Protein AF-A0A9W6GM44-F1 (afdb_monomer_lite)

Organism: NCBI:txid1123000

Sequence (69 aa):
MKIQLSRITGILSSQDYLTYERLLDEMLHEVKKGNVVVIEGSSMILSTTKEVDDFNRKMVQVHGIYGLI

Structure (mmCIF, N/CA/C/O backbone):
data_AF-A0A9W6GM44-F1
#
_entry.id   AF-A0A9W6GM44-F1
#
loop_
_atom_site.group_PDB
_atom_site.id
_atom_site.type_symbol
_atom_site.label_atom_id
_atom_site.label_alt_id
_atom_site.label_comp_id
_atom_site.label_asym_id
_atom_site.label_entity_id
_atom_site.label_seq_id
_atom_site.pdbx_PDB_ins_code
_atom_site.Cartn_x
_atom_site.Cartn_y
_atom_site.Cartn_z
_atom_site.occupancy
_atom_site.B_iso_or_equiv
_atom_site.auth_seq_id
_atom_site.auth_comp_id
_atom_site.auth_asym_id
_atom_site.auth_atom_id
_atom_site.pdbx_PDB_model_num
ATOM 1 N N . MET A 1 1 ? -10.446 1.258 0.140 1.00 90.62 1 MET A N 1
ATOM 2 C CA . MET A 1 1 ? -9.831 1.503 -1.190 1.00 90.62 1 MET A CA 1
ATOM 3 C C . MET A 1 1 ? -9.561 0.182 -1.906 1.00 90.62 1 MET A C 1
ATOM 5 O O . MET A 1 1 ? -9.316 -0.810 -1.231 1.00 90.62 1 MET A O 1
ATOM 9 N N . LYS A 1 2 ? -9.602 0.147 -3.244 1.00 92.81 2 LYS A N 1
ATOM 10 C CA . LYS A 1 2 ? -9.207 -1.024 -4.048 1.00 92.81 2 LYS A CA 1
ATOM 11 C C . LYS A 1 2 ? -8.114 -0.626 -5.035 1.00 92.81 2 LYS A C 1
ATOM 13 O O . LYS A 1 2 ? -8.255 0.399 -5.698 1.00 92.81 2 LYS A O 1
ATOM 18 N N . ILE A 1 3 ? -7.038 -1.404 -5.109 1.00 92.94 3 ILE A N 1
ATOM 19 C CA . ILE A 1 3 ? -5.881 -1.130 -5.968 1.00 92.94 3 ILE A CA 1
ATOM 20 C C . ILE A 1 3 ? -5.501 -2.410 -6.702 1.00 92.94 3 ILE A C 1
ATOM 22 O O . ILE A 1 3 ? -5.333 -3.453 -6.085 1.00 92.94 3 ILE A O 1
ATOM 26 N N . GLN A 1 4 ? -5.323 -2.329 -8.015 1.00 93.75 4 GLN A N 1
ATOM 27 C CA . GLN A 1 4 ? -4.832 -3.444 -8.822 1.00 93.75 4 GLN A CA 1
ATOM 28 C C . GLN A 1 4 ? -3.324 -3.629 -8.618 1.00 93.75 4 GLN A C 1
ATOM 30 O O . GLN A 1 4 ? -2.565 -2.673 -8.785 1.00 93.75 4 GLN A O 1
ATOM 35 N N . LEU A 1 5 ? -2.872 -4.851 -8.320 1.00 90.25 5 LEU A N 1
ATOM 36 C CA . LEU A 1 5 ? -1.447 -5.166 -8.157 1.00 90.25 5 LEU A CA 1
ATOM 37 C C . LEU A 1 5 ? -0.638 -4.777 -9.401 1.00 90.25 5 LEU A C 1
ATOM 39 O O . LEU A 1 5 ? 0.437 -4.201 -9.273 1.00 90.25 5 LEU A O 1
ATOM 43 N N . SER A 1 6 ? -1.191 -5.016 -10.595 1.00 90.38 6 SER A N 1
ATOM 44 C CA . SER A 1 6 ? -0.561 -4.676 -11.877 1.00 90.38 6 SER A CA 1
ATOM 45 C C . SER A 1 6 ? -0.239 -3.185 -12.015 1.00 90.38 6 SER A C 1
ATOM 47 O O . SER A 1 6 ? 0.767 -2.823 -12.625 1.00 90.38 6 SER A O 1
ATOM 49 N N . ARG A 1 7 ? -1.055 -2.309 -11.412 1.00 91.44 7 ARG A N 1
ATOM 50 C CA . ARG A 1 7 ? -0.791 -0.866 -11.355 1.00 91.44 7 ARG A CA 1
ATOM 51 C C . ARG A 1 7 ? 0.429 -0.578 -10.484 1.00 91.44 7 ARG A C 1
ATOM 53 O O . ARG A 1 7 ? 1.289 0.188 -10.897 1.00 91.44 7 ARG A O 1
ATOM 60 N N . ILE A 1 8 ? 0.514 -1.208 -9.314 1.00 90.00 8 ILE A N 1
ATOM 61 C CA . ILE A 1 8 ? 1.623 -1.031 -8.365 1.00 90.00 8 ILE A CA 1
ATOM 62 C C . ILE A 1 8 ? 2.933 -1.513 -8.991 1.00 90.00 8 ILE A C 1
ATOM 64 O O . ILE A 1 8 ? 3.913 -0.774 -9.031 1.00 90.00 8 ILE A O 1
ATOM 68 N N . THR A 1 9 ? 2.930 -2.721 -9.557 1.00 88.31 9 THR A N 1
ATOM 69 C CA . THR A 1 9 ? 4.105 -3.282 -10.234 1.00 88.31 9 THR A CA 1
ATOM 70 C C . THR A 1 9 ? 4.485 -2.480 -11.473 1.00 88.31 9 THR A C 1
ATOM 72 O O . THR A 1 9 ? 5.668 -2.358 -11.767 1.00 88.31 9 THR A O 1
ATOM 75 N N . GLY A 1 10 ? 3.507 -1.912 -12.188 1.00 90.12 10 GLY A N 1
ATOM 76 C CA . GLY A 1 10 ? 3.743 -1.030 -13.330 1.00 90.12 10 GLY A CA 1
ATOM 77 C C . GLY A 1 10 ? 4.486 0.247 -12.938 1.00 90.12 10 GLY A C 1
ATOM 78 O O . GLY A 1 10 ? 5.500 0.555 -13.555 1.00 90.12 10 GLY A O 1
ATOM 79 N N . ILE A 1 11 ? 4.037 0.926 -11.874 1.00 91.12 11 ILE A N 1
ATOM 80 C CA . ILE A 1 11 ? 4.684 2.135 -11.331 1.00 91.12 11 ILE A CA 1
ATOM 81 C C . ILE A 1 11 ? 6.127 1.836 -10.891 1.00 91.12 11 ILE A C 1
ATOM 83 O O . ILE A 1 11 ? 7.052 2.582 -11.214 1.00 91.12 11 ILE A O 1
ATOM 87 N N . LEU A 1 12 ? 6.333 0.724 -10.175 1.00 88.00 12 LEU A N 1
ATOM 88 C CA . LEU A 1 12 ? 7.662 0.318 -9.705 1.00 88.00 12 LEU A CA 1
ATOM 89 C C . LEU A 1 12 ? 8.588 -0.067 -10.867 1.00 88.00 12 LEU A C 1
ATOM 91 O O . LEU A 1 12 ? 9.741 0.354 -10.899 1.00 88.00 12 LEU A O 1
ATOM 95 N N . SER A 1 13 ? 8.072 -0.788 -11.867 1.00 87.38 13 SER A N 1
ATOM 96 C CA . SER A 1 13 ? 8.841 -1.170 -13.062 1.00 87.38 13 SER A CA 1
ATOM 97 C C . SER A 1 13 ? 9.214 0.037 -13.925 1.00 87.38 13 SER A C 1
ATOM 99 O O . SER A 1 13 ? 10.275 0.041 -14.546 1.00 87.38 13 SER A O 1
ATOM 101 N N . SER A 1 14 ? 8.370 1.075 -13.955 1.00 88.88 14 SER A N 1
ATOM 102 C CA . SER A 1 14 ? 8.676 2.346 -14.620 1.00 88.88 14 SER A CA 1
ATOM 103 C C . SER A 1 14 ? 9.559 3.275 -13.784 1.00 88.88 14 SER A C 1
ATOM 105 O O . SER A 1 14 ? 9.847 4.379 -14.238 1.00 88.88 14 SER A O 1
ATOM 107 N N . GLN A 1 15 ? 9.976 2.854 -12.582 1.00 86.56 15 GLN A N 1
ATOM 108 C CA . GLN A 1 15 ? 10.763 3.654 -11.635 1.00 86.56 15 GLN A CA 1
ATOM 109 C C . GLN A 1 15 ? 10.100 4.995 -11.275 1.00 86.56 15 GLN A C 1
ATOM 111 O O . GLN A 1 15 ? 10.775 5.961 -10.920 1.00 86.56 15 GLN A O 1
ATOM 116 N N . ASP A 1 16 ? 8.768 5.069 -11.352 1.00 90.19 16 ASP A N 1
AT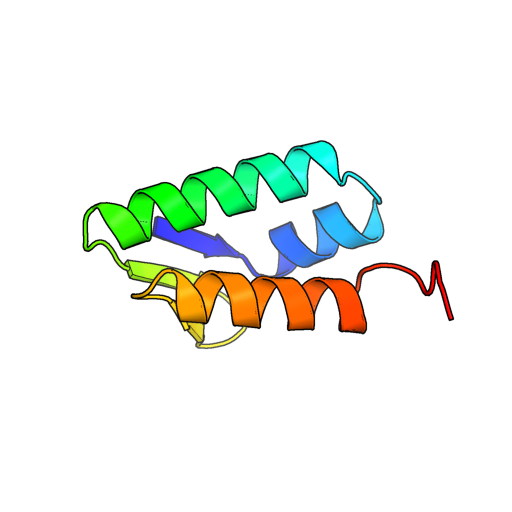OM 117 C CA . ASP A 1 16 ? 8.015 6.269 -10.981 1.00 90.19 16 ASP A CA 1
ATOM 118 C C . ASP A 1 16 ? 7.755 6.271 -9.468 1.00 90.19 16 ASP A C 1
ATOM 120 O O . ASP A 1 16 ? 6.642 6.059 -8.976 1.00 90.19 16 ASP A O 1
ATOM 124 N N . TYR A 1 17 ? 8.833 6.475 -8.709 1.00 87.69 17 TYR A N 1
ATOM 125 C CA . TYR A 1 17 ? 8.800 6.432 -7.248 1.00 87.69 17 TYR A CA 1
ATOM 126 C C . TYR A 1 17 ? 7.919 7.531 -6.646 1.00 87.69 17 TYR A C 1
ATOM 128 O O . TYR A 1 17 ? 7.309 7.305 -5.608 1.00 87.69 17 TYR A O 1
ATOM 136 N N . LEU A 1 18 ? 7.768 8.677 -7.318 1.00 92.06 18 LEU A N 1
ATOM 137 C CA . LEU A 1 18 ? 6.899 9.755 -6.844 1.00 92.06 18 LEU A CA 1
ATOM 138 C C . LEU A 1 18 ? 5.423 9.338 -6.874 1.00 92.06 18 LEU A C 1
ATOM 140 O O . LEU A 1 18 ? 4.680 9.592 -5.924 1.00 92.06 18 LEU A O 1
ATOM 144 N N . THR A 1 19 ? 4.982 8.691 -7.955 1.00 92.81 19 THR A N 1
ATOM 145 C CA . THR A 1 19 ? 3.615 8.158 -8.034 1.00 92.81 19 THR A CA 1
ATOM 146 C C . THR A 1 19 ? 3.406 7.018 -7.037 1.00 92.81 19 THR A C 1
ATOM 148 O O . THR A 1 19 ? 2.323 6.901 -6.461 1.00 92.81 19 THR A O 1
ATOM 151 N N . TYR A 1 20 ? 4.433 6.201 -6.790 1.00 93.19 20 TYR A N 1
ATOM 152 C CA . TYR A 1 20 ? 4.372 5.139 -5.788 1.00 93.19 20 TYR A CA 1
ATOM 153 C C . TYR A 1 20 ? 4.262 5.682 -4.354 1.00 93.19 20 TYR A C 1
ATOM 155 O O . TYR A 1 20 ? 3.407 5.221 -3.602 1.00 93.19 20 TYR A O 1
ATOM 163 N N . GLU A 1 21 ? 5.052 6.694 -3.988 1.00 92.44 21 GLU A N 1
ATOM 164 C CA . GLU A 1 21 ? 4.971 7.350 -2.676 1.00 92.44 21 GLU A CA 1
ATOM 165 C C . GLU A 1 21 ? 3.595 7.975 -2.438 1.00 92.44 21 GLU A C 1
ATOM 167 O O . GLU A 1 21 ? 2.989 7.754 -1.393 1.00 92.44 21 GLU A O 1
ATOM 172 N N . ARG A 1 22 ? 3.035 8.665 -3.441 1.00 95.81 22 ARG A N 1
ATOM 173 C CA . ARG A 1 22 ? 1.668 9.206 -3.352 1.00 95.81 22 ARG A CA 1
ATOM 174 C C . ARG A 1 22 ? 0.631 8.112 -3.120 1.00 95.81 22 ARG A C 1
ATOM 176 O O . ARG A 1 22 ? -0.281 8.290 -2.318 1.00 95.81 22 ARG A O 1
ATOM 183 N N . LEU A 1 23 ? 0.774 6.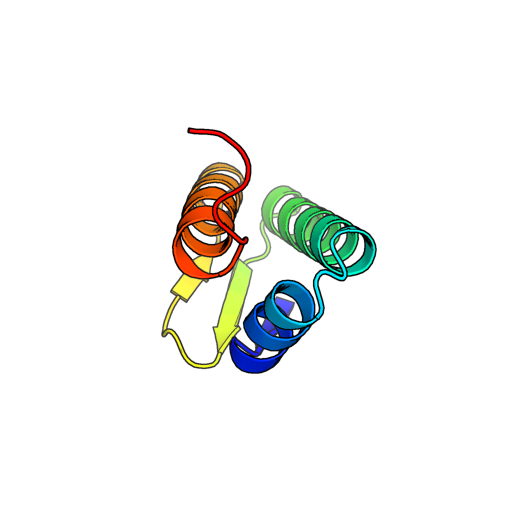977 -3.806 1.00 94.75 23 LEU A N 1
ATOM 184 C CA . LEU A 1 23 ? -0.112 5.834 -3.611 1.00 94.75 23 LEU A CA 1
ATOM 185 C C . LEU A 1 23 ? 0.008 5.277 -2.186 1.00 94.75 23 LEU A C 1
ATOM 187 O O . LEU A 1 23 ? -1.009 4.974 -1.571 1.00 94.75 23 LEU A O 1
ATOM 191 N N . LEU A 1 24 ? 1.224 5.169 -1.645 1.00 94.44 24 LEU A N 1
ATOM 192 C CA . LEU A 1 24 ? 1.444 4.743 -0.261 1.00 94.44 24 LEU A CA 1
ATOM 193 C C . LEU A 1 24 ? 0.819 5.706 0.749 1.00 94.44 24 LEU A C 1
ATOM 195 O O . LEU A 1 24 ? 0.182 5.249 1.698 1.00 94.44 24 LEU A O 1
ATOM 199 N N . ASP A 1 25 ? 0.942 7.014 0.536 1.00 96.06 25 ASP A N 1
ATOM 200 C CA . ASP A 1 25 ? 0.321 8.022 1.397 1.00 96.06 25 ASP A CA 1
ATOM 201 C C . ASP A 1 25 ? -1.208 7.911 1.389 1.00 96.06 25 ASP A C 1
ATOM 203 O O . ASP A 1 25 ? -1.842 7.956 2.447 1.00 96.06 25 ASP A O 1
ATOM 207 N N . GLU A 1 26 ? -1.813 7.694 0.217 1.00 96.06 26 GLU A N 1
ATOM 208 C CA . GLU A 1 26 ? -3.249 7.418 0.095 1.00 96.06 26 GLU A CA 1
ATOM 209 C C . GLU A 1 26 ? -3.642 6.150 0.864 1.00 96.06 2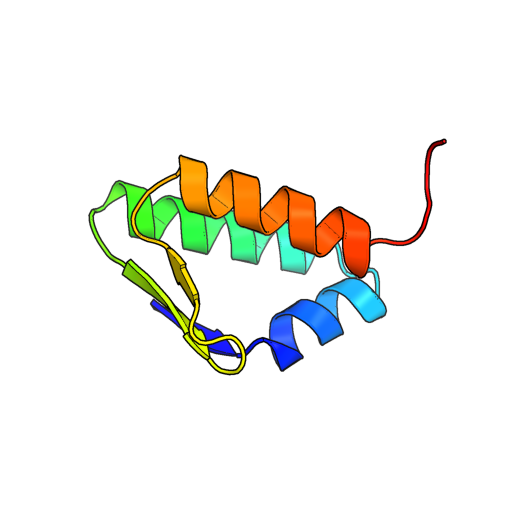6 GLU A C 1
ATOM 211 O O . GLU A 1 26 ? -4.619 6.155 1.617 1.00 96.06 26 GLU A O 1
ATOM 216 N N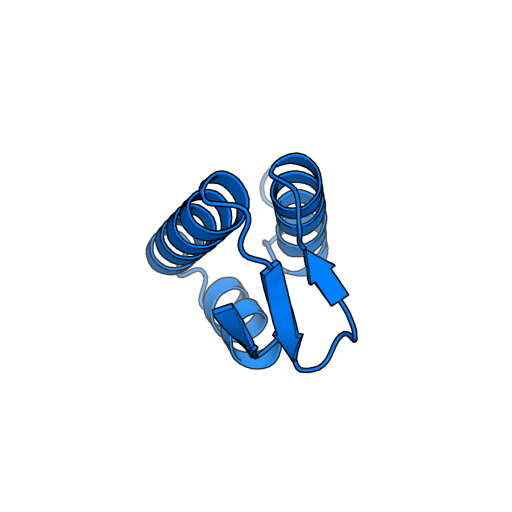 . MET A 1 27 ? -2.857 5.075 0.734 1.00 94.88 27 MET A N 1
ATOM 217 C CA . MET A 1 27 ? -3.094 3.824 1.456 1.00 94.88 27 MET A CA 1
ATOM 218 C C . MET A 1 27 ? -3.030 4.038 2.968 1.00 94.88 27 MET A C 1
ATOM 220 O O . MET A 1 27 ? -3.952 3.631 3.674 1.00 94.88 27 MET A O 1
ATOM 224 N N . LEU A 1 28 ? -1.983 4.713 3.457 1.00 96.06 28 LEU A N 1
ATOM 225 C CA . LEU A 1 28 ? -1.788 5.047 4.869 1.00 96.06 28 LEU A CA 1
ATOM 226 C C . LEU A 1 28 ? -2.917 5.920 5.413 1.00 96.06 28 LEU A C 1
ATOM 228 O O . LEU A 1 28 ? -3.361 5.718 6.545 1.00 96.06 28 LEU A O 1
ATOM 232 N N . HIS A 1 29 ? -3.387 6.888 4.630 1.00 96.38 29 HIS A N 1
ATOM 233 C CA . HIS A 1 29 ? -4.504 7.749 5.008 1.00 96.38 29 HIS A CA 1
ATOM 234 C C . HIS A 1 29 ? -5.799 6.958 5.186 1.00 96.38 29 HIS A C 1
ATOM 236 O O . HIS A 1 29 ? -6.529 7.172 6.153 1.00 96.38 29 HIS A O 1
ATOM 242 N N . GLU A 1 30 ? -6.061 6.005 4.293 1.00 95.44 30 GLU A N 1
ATOM 243 C CA . GLU A 1 30 ? -7.241 5.148 4.371 1.00 95.44 30 GLU A CA 1
ATOM 244 C C . GLU A 1 30 ? -7.205 4.237 5.604 1.00 95.44 30 GLU A C 1
ATOM 246 O O . GLU A 1 30 ? -8.166 4.235 6.377 1.00 95.44 30 GLU A O 1
ATOM 251 N N . VAL A 1 31 ? -6.091 3.543 5.871 1.00 95.44 31 VAL A N 1
ATOM 252 C CA . VAL A 1 31 ? -5.995 2.704 7.084 1.00 95.44 31 VAL A CA 1
ATOM 253 C C . VAL A 1 31 ? -6.020 3.520 8.376 1.00 95.44 31 VAL A C 1
ATOM 255 O O . VAL A 1 31 ? -6.618 3.083 9.356 1.00 95.44 31 VAL A O 1
ATOM 258 N N . LYS A 1 32 ? -5.470 4.743 8.395 1.00 94.69 32 LYS A N 1
ATOM 259 C CA . LYS A 1 32 ? -5.572 5.643 9.563 1.00 94.69 32 LYS A CA 1
ATOM 260 C C . LYS A 1 32 ? -7.008 6.069 9.868 1.00 94.69 32 LYS A C 1
ATOM 262 O O . LYS A 1 32 ? -7.330 6.317 11.026 1.00 94.69 32 LYS A O 1
ATOM 267 N N . LYS A 1 33 ? -7.874 6.135 8.855 1.00 95.25 33 LYS A N 1
ATOM 268 C CA . LY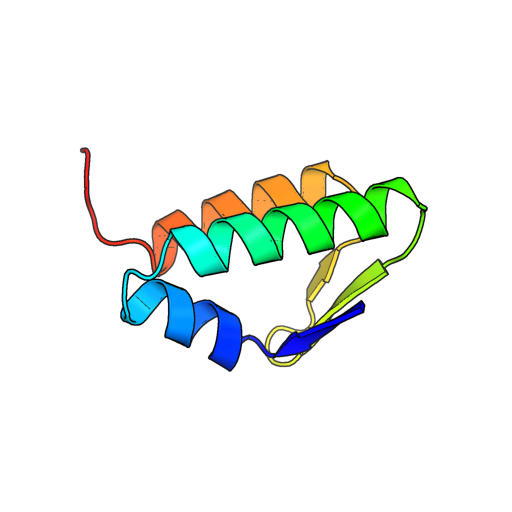S A 1 33 ? -9.314 6.379 9.028 1.00 95.25 33 LYS A CA 1
ATOM 269 C C . LYS A 1 33 ? -10.096 5.136 9.465 1.00 95.25 33 LYS A C 1
ATOM 271 O O . LYS A 1 33 ? -11.297 5.239 9.690 1.00 95.25 33 LYS A O 1
ATOM 276 N N . GLY A 1 34 ? -9.440 3.980 9.576 1.00 92.31 34 GLY A N 1
ATOM 277 C CA . GLY A 1 34 ? -10.081 2.695 9.854 1.00 92.31 34 GLY A CA 1
ATOM 278 C C . GLY A 1 34 ? -10.657 2.008 8.613 1.00 92.31 34 GLY A C 1
ATOM 279 O O . GLY A 1 34 ? -11.392 1.032 8.752 1.00 92.31 34 GLY A O 1
ATOM 280 N N . ASN A 1 35 ? -10.341 2.488 7.404 1.00 95.12 35 ASN A N 1
ATOM 281 C CA . ASN A 1 35 ? -10.731 1.819 6.165 1.00 95.12 35 ASN A CA 1
ATOM 282 C C . ASN A 1 35 ? -9.732 0.714 5.807 1.00 95.12 35 ASN A C 1
ATOM 284 O O . ASN A 1 35 ? -8.561 0.764 6.166 1.00 95.12 35 ASN A O 1
ATOM 288 N N . VAL A 1 36 ? -10.181 -0.258 5.015 1.00 93.69 36 VAL A N 1
ATOM 289 C CA . VAL A 1 36 ? -9.303 -1.294 4.459 1.00 93.69 36 VAL A CA 1
ATOM 290 C C . VAL A 1 36 ? -8.866 -0.951 3.038 1.00 93.69 36 VAL A C 1
ATOM 292 O O . VAL A 1 36 ? -9.638 -0.415 2.229 1.00 93.69 36 VAL A O 1
ATOM 295 N N . VAL A 1 37 ? -7.628 -1.302 2.710 1.00 94.50 37 VAL A N 1
ATOM 296 C CA . VAL A 1 37 ? -7.088 -1.274 1.354 1.00 94.50 37 VAL A CA 1
ATOM 297 C C . VAL A 1 37 ? -7.011 -2.702 0.830 1.00 94.50 37 VAL A C 1
ATOM 299 O O . VAL A 1 37 ? -6.349 -3.553 1.413 1.00 94.50 37 VAL A O 1
ATOM 302 N N . VAL A 1 38 ? -7.690 -2.969 -0.279 1.00 94.56 38 VAL A N 1
ATOM 303 C CA . VAL A 1 38 ? -7.694 -4.279 -0.935 1.00 94.56 38 VAL A CA 1
ATOM 304 C C . VAL A 1 38 ? -6.782 -4.223 -2.153 1.00 94.56 38 VAL A C 1
ATOM 306 O O . VAL A 1 38 ? -6.997 -3.396 -3.042 1.00 94.56 38 VAL A O 1
ATOM 309 N N . ILE A 1 39 ? -5.790 -5.111 -2.201 1.00 93.44 39 ILE A N 1
ATOM 310 C CA . ILE A 1 39 ? -4.913 -5.290 -3.356 1.00 93.44 39 ILE A CA 1
ATOM 311 C C . ILE A 1 39 ? -5.478 -6.413 -4.228 1.00 93.44 39 ILE A C 1
ATOM 313 O O . ILE A 1 39 ? -5.387 -7.605 -3.922 1.00 93.44 39 ILE A O 1
ATOM 317 N N . GLU A 1 40 ? -6.102 -6.017 -5.327 1.00 91.56 40 GLU A N 1
ATOM 318 C CA . GLU A 1 40 ? -6.699 -6.919 -6.301 1.00 91.56 40 GLU A CA 1
ATOM 319 C C . GLU A 1 40 ? -5.587 -7.586 -7.124 1.00 91.56 40 GLU A C 1
ATOM 321 O O . GLU A 1 40 ? -4.694 -6.919 -7.645 1.00 91.56 40 GLU A O 1
ATOM 326 N N . GLY A 1 41 ? -5.613 -8.920 -7.206 1.00 84.88 41 GLY A N 1
ATOM 327 C CA . GLY A 1 41 ? -4.560 -9.722 -7.842 1.00 84.88 41 GLY A CA 1
ATOM 328 C C . GLY A 1 41 ? -3.551 -10.366 -6.880 1.00 84.88 41 GLY A C 1
ATOM 329 O O . GLY A 1 41 ? -2.755 -11.183 -7.330 1.00 84.88 41 GLY A O 1
ATOM 330 N N . SER A 1 42 ? -3.598 -10.070 -5.572 1.00 77.81 42 SER A N 1
ATOM 331 C CA . SER A 1 42 ? -2.760 -10.745 -4.556 1.00 77.81 42 SER A CA 1
ATOM 332 C C . SER A 1 42 ? -3.517 -11.265 -3.328 1.00 77.81 42 SER A C 1
ATOM 334 O O . SER A 1 42 ? -2.886 -11.717 -2.375 1.00 77.81 42 SER A O 1
ATOM 336 N N . SER A 1 43 ? -4.856 -11.210 -3.320 1.00 83.06 43 SER A N 1
ATOM 337 C CA . SER A 1 43 ? -5.704 -11.550 -2.158 1.00 83.06 43 SER A CA 1
ATOM 338 C C . SER A 1 43 ? -5.293 -10.840 -0.856 1.00 83.06 43 SER A C 1
ATOM 340 O O . SER A 1 43 ? -5.622 -11.299 0.236 1.00 83.06 43 SER A O 1
ATOM 342 N N . MET A 1 44 ? -4.566 -9.724 -0.956 1.00 88.44 44 MET A N 1
ATOM 343 C CA . MET A 1 44 ? -4.008 -9.017 0.189 1.00 88.44 44 MET A CA 1
ATOM 344 C C . MET A 1 44 ? -4.950 -7.894 0.616 1.00 88.44 44 MET A C 1
ATOM 346 O O . MET A 1 44 ? -5.403 -7.095 -0.204 1.00 88.44 44 MET A O 1
ATOM 350 N N . ILE A 1 45 ? -5.235 -7.835 1.913 1.00 93.75 45 ILE A N 1
ATOM 351 C CA . ILE A 1 45 ? -6.048 -6.792 2.533 1.00 93.75 45 ILE A CA 1
ATOM 352 C C . ILE A 1 45 ? -5.187 -6.146 3.611 1.00 93.75 45 ILE A C 1
ATOM 354 O O . ILE A 1 45 ? -4.644 -6.842 4.462 1.00 93.75 45 ILE A O 1
ATOM 358 N N . LEU A 1 46 ? -5.048 -4.827 3.546 1.00 94.12 46 LEU A N 1
ATOM 359 C CA . LEU A 1 46 ? -4.287 -4.020 4.488 1.00 94.12 46 LEU A CA 1
ATOM 360 C C . LEU A 1 46 ? -5.284 -3.201 5.301 1.00 94.12 46 LEU A C 1
ATOM 362 O O . LEU A 1 46 ? -6.108 -2.473 4.747 1.00 94.12 46 LEU A O 1
ATOM 366 N N . SER A 1 47 ? -5.230 -3.350 6.613 1.00 94.19 47 SER A N 1
ATOM 367 C CA . SER A 1 47 ? -6.149 -2.735 7.574 1.00 94.19 47 SER A CA 1
ATOM 368 C C . SER A 1 47 ? -5.434 -1.853 8.596 1.00 94.19 47 SER A C 1
ATOM 370 O O . SER A 1 47 ? -6.062 -1.027 9.252 1.00 94.19 47 SER A O 1
ATOM 372 N N . THR A 1 48 ? -4.113 -1.989 8.708 1.00 95.62 48 THR A N 1
ATOM 373 C CA . THR A 1 48 ? -3.278 -1.228 9.638 1.00 95.62 48 THR A CA 1
ATOM 374 C C . THR A 1 48 ? -2.122 -0.541 8.921 1.00 95.62 48 THR A C 1
ATOM 376 O O . THR A 1 48 ? -1.664 -0.983 7.867 1.00 95.62 48 THR A O 1
ATOM 379 N N . THR A 1 49 ? -1.590 0.525 9.521 1.00 94.50 49 THR A N 1
ATOM 380 C CA . THR A 1 49 ? -0.392 1.208 9.003 1.00 94.50 49 THR A CA 1
ATOM 381 C C . THR A 1 49 ? 0.812 0.271 8.934 1.00 94.50 49 THR A C 1
ATOM 383 O O . THR A 1 49 ? 1.573 0.330 7.978 1.00 94.50 49 THR A O 1
ATOM 386 N N . LYS A 1 50 ? 0.941 -0.649 9.899 1.00 94.50 50 LYS A N 1
ATOM 387 C CA . LYS A 1 50 ? 2.003 -1.659 9.912 1.00 94.50 50 LYS A CA 1
ATOM 388 C C . LYS A 1 50 ? 1.923 -2.591 8.702 1.00 94.50 50 LYS A C 1
ATOM 390 O O . LYS A 1 50 ? 2.943 -2.885 8.095 1.00 94.50 50 LYS A O 1
ATOM 395 N N . GLU A 1 51 ? 0.723 -3.031 8.330 1.00 94.56 51 GLU A N 1
ATOM 396 C CA . GLU A 1 51 ? 0.537 -3.869 7.140 1.00 94.56 51 GLU A CA 1
ATOM 397 C C . GLU A 1 51 ? 0.892 -3.114 5.853 1.00 94.56 51 GLU A C 1
ATOM 399 O O . GLU A 1 51 ? 1.466 -3.707 4.942 1.00 94.56 51 GLU A O 1
ATOM 404 N N . VAL A 1 52 ? 0.606 -1.809 5.788 1.00 93.62 52 VAL A N 1
ATOM 405 C CA . VAL A 1 52 ? 1.021 -0.957 4.662 1.00 93.62 52 VAL A CA 1
ATOM 406 C C . VAL A 1 52 ? 2.546 -0.807 4.602 1.00 93.62 52 VAL A C 1
ATOM 408 O O . VAL A 1 52 ? 3.120 -0.934 3.522 1.00 93.62 52 VAL A O 1
ATOM 411 N N . ASP A 1 53 ? 3.221 -0.625 5.739 1.00 92.69 53 ASP A N 1
ATOM 412 C CA . ASP A 1 53 ? 4.689 -0.565 5.798 1.00 92.69 53 ASP A CA 1
ATOM 413 C C . ASP A 1 53 ? 5.340 -1.900 5.397 1.00 92.69 53 ASP A C 1
ATOM 415 O O . ASP A 1 53 ? 6.306 -1.928 4.628 1.00 92.69 53 ASP A O 1
ATOM 419 N N . ASP A 1 54 ? 4.798 -3.022 5.877 1.00 92.62 54 ASP A N 1
ATOM 420 C CA . ASP A 1 54 ? 5.267 -4.366 5.523 1.00 92.62 54 ASP A CA 1
ATOM 421 C C . ASP A 1 54 ? 5.044 -4.659 4.031 1.00 92.62 54 ASP A C 1
ATOM 423 O O . ASP A 1 54 ? 5.897 -5.265 3.373 1.00 92.62 54 ASP A O 1
ATOM 427 N N . PHE A 1 55 ? 3.917 -4.205 3.477 1.00 91.50 55 PHE A N 1
ATOM 428 C CA . PHE A 1 55 ? 3.644 -4.260 2.045 1.00 91.50 55 PHE A CA 1
ATOM 429 C C . PHE A 1 55 ? 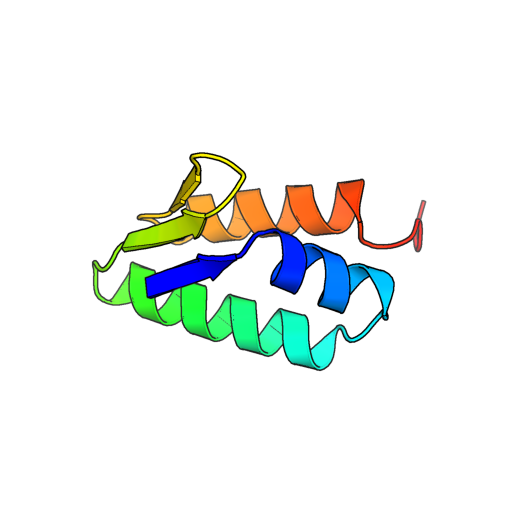4.670 -3.449 1.252 1.00 91.50 55 PHE A C 1
ATOM 431 O O . PHE A 1 55 ? 5.257 -3.979 0.307 1.00 91.50 55 PHE A O 1
ATOM 438 N N . ASN A 1 56 ? 4.940 -2.209 1.668 1.00 91.38 56 ASN A N 1
ATOM 439 C CA . ASN A 1 56 ? 5.919 -1.349 1.016 1.00 91.38 56 ASN A CA 1
ATOM 440 C C . ASN A 1 56 ? 7.302 -2.012 0.958 1.00 91.38 56 ASN A C 1
ATOM 442 O O . ASN A 1 56 ? 7.895 -2.125 -0.114 1.00 91.38 56 ASN A O 1
ATOM 446 N N . ARG A 1 57 ? 7.783 -2.539 2.093 1.00 89.75 57 ARG A N 1
ATOM 447 C CA . ARG A 1 57 ? 9.067 -3.256 2.159 1.00 89.75 57 ARG A CA 1
ATOM 448 C C . ARG A 1 57 ? 9.130 -4.410 1.161 1.00 89.75 57 ARG A C 1
ATOM 450 O O . ARG A 1 57 ? 10.126 -4.539 0.457 1.00 89.75 57 ARG A O 1
ATOM 457 N N . LYS A 1 58 ? 8.071 -5.224 1.070 1.00 88.25 58 LYS A N 1
ATOM 458 C CA . LYS A 1 58 ? 8.003 -6.349 0.122 1.00 88.25 58 LYS A CA 1
ATOM 459 C C . LYS A 1 58 ? 8.005 -5.877 -1.329 1.00 88.25 58 LYS A C 1
ATOM 461 O O . LYS A 1 58 ? 8.731 -6.433 -2.143 1.00 88.25 58 LYS A O 1
ATOM 466 N N . MET A 1 59 ? 7.211 -4.862 -1.659 1.00 85.56 59 MET A N 1
ATOM 467 C CA . MET A 1 59 ? 7.126 -4.344 -3.025 1.00 85.56 59 MET A CA 1
ATOM 468 C C . MET A 1 59 ? 8.450 -3.735 -3.483 1.00 85.56 59 MET A C 1
ATOM 470 O O . MET A 1 59 ? 8.899 -4.025 -4.587 1.00 85.56 59 MET A O 1
ATOM 474 N N . VAL A 1 60 ? 9.114 -2.963 -2.621 1.00 80.88 60 VAL A N 1
ATOM 475 C CA . VAL A 1 60 ? 10.438 -2.404 -2.916 1.00 80.88 60 VAL A CA 1
ATOM 476 C C . VAL A 1 60 ? 11.490 -3.508 -3.030 1.00 80.88 60 VAL A C 1
ATOM 478 O O . VAL A 1 60 ? 12.277 -3.471 -3.959 1.00 80.88 60 VAL A O 1
ATOM 481 N N . GLN A 1 61 ? 11.484 -4.530 -2.168 1.00 78.50 61 GLN A N 1
ATOM 482 C CA . GLN A 1 61 ? 12.437 -5.647 -2.274 1.00 78.50 61 GLN A CA 1
ATOM 483 C C . GLN A 1 61 ? 12.274 -6.480 -3.552 1.00 78.50 61 GLN A C 1
ATOM 485 O O . GLN A 1 61 ? 13.260 -6.975 -4.089 1.00 78.50 61 GLN A O 1
ATOM 490 N N . VAL A 1 62 ? 11.036 -6.690 -4.006 1.00 76.12 62 VAL A N 1
ATOM 491 C CA . VAL A 1 62 ? 10.743 -7.574 -5.146 1.00 76.12 62 VAL A CA 1
ATOM 492 C C . VAL A 1 62 ? 10.774 -6.819 -6.479 1.00 76.12 62 VAL A C 1
ATOM 494 O O . VAL A 1 62 ? 11.178 -7.386 -7.492 1.00 76.12 62 VAL A O 1
ATOM 497 N N . HIS A 1 63 ? 10.335 -5.558 -6.495 1.00 70.12 63 HIS A N 1
ATOM 498 C CA . HIS A 1 63 ? 10.110 -4.779 -7.718 1.00 70.12 63 HIS A CA 1
ATOM 499 C C . HIS A 1 63 ? 10.848 -3.437 -7.754 1.00 70.12 63 HIS A C 1
ATOM 501 O O . HIS A 1 63 ? 10.994 -2.862 -8.831 1.00 70.12 63 HIS A O 1
ATOM 507 N N . GLY A 1 64 ? 11.311 -2.930 -6.610 1.00 58.31 64 GLY A N 1
ATOM 508 C CA . GLY A 1 64 ? 12.275 -1.839 -6.559 1.00 58.31 64 GLY A CA 1
ATOM 509 C C . GLY A 1 64 ? 13.646 -2.404 -6.908 1.00 58.31 64 GLY A C 1
ATOM 510 O O . GLY A 1 64 ? 14.113 -3.374 -6.323 1.00 58.31 64 GLY A O 1
ATOM 511 N N . ILE A 1 65 ? 14.273 -1.850 -7.930 1.00 52.19 65 ILE A N 1
ATOM 512 C CA . ILE A 1 65 ? 15.598 -2.254 -8.399 1.00 52.19 65 ILE A CA 1
ATOM 513 C C . ILE A 1 65 ? 16.586 -2.310 -7.216 1.00 52.19 65 ILE A C 1
ATOM 515 O O . ILE A 1 65 ? 16.541 -1.440 -6.349 1.00 52.19 65 ILE A O 1
ATOM 519 N N . TYR A 1 66 ? 17.477 -3.314 -7.216 1.00 50.69 66 TYR A N 1
ATOM 520 C CA . TYR A 1 66 ? 18.690 -3.467 -6.388 1.00 50.69 66 TYR A CA 1
ATOM 521 C C . TYR A 1 66 ? 19.554 -2.180 -6.359 1.00 50.69 66 TYR A C 1
ATOM 523 O O . TYR A 1 66 ? 20.615 -2.098 -6.974 1.00 50.69 66 TYR A O 1
ATOM 531 N N . GLY A 1 67 ? 19.107 -1.141 -5.666 1.00 35.53 67 GLY A N 1
ATOM 532 C CA . GLY A 1 67 ? 19.880 0.054 -5.366 1.00 35.53 67 GLY A CA 1
ATOM 533 C C . GLY A 1 67 ? 20.165 0.073 -3.875 1.00 35.53 67 GLY A C 1
ATOM 534 O O . GLY A 1 67 ? 19.283 0.461 -3.120 1.00 35.53 67 GLY A O 1
ATOM 535 N N . LEU A 1 68 ? 21.389 -0.314 -3.495 1.00 37.72 68 LEU A N 1
ATOM 536 C CA . LEU A 1 68 ? 21.962 -0.399 -2.135 1.00 37.72 68 LEU A CA 1
ATOM 537 C C . LEU A 1 68 ? 21.895 -1.793 -1.477 1.00 37.72 68 LEU A C 1
ATOM 539 O O . LEU A 1 68 ? 21.158 -2.020 -0.519 1.00 37.72 68 LEU A O 1
ATOM 543 N N . ILE A 1 69 ? 22.753 -2.703 -1.953 1.00 41.34 69 ILE A N 1
ATOM 544 C CA . ILE A 1 69 ? 23.614 -3.494 -1.053 1.00 41.34 69 ILE A CA 1
ATOM 545 C C . ILE A 1 69 ? 25.038 -2.995 -1.277 1.00 41.34 69 ILE A C 1
ATOM 547 O O . ILE A 1 69 ? 25.378 -2.790 -2.466 1.00 41.34 69 ILE A O 1
#

Radius of gyration: 11.63 Å; chains: 1; bounding box: 34×21×24 Å

Secondary structure (DSSP, 8-state):
-EEEHHHHHHHHHTT-HHHHHHHHHHHHHHHHTT--EEEETTTEEE-SHHHHHHHHHHHHHHHS-----

pLDDT: mean 87.01, std 13.84, range [35.53, 96.38]

Foldseek 3Di:
DEAEVCVQLVCLLVVVVVVNVVVLVVQQVQLVVQHWYHHPPPRDIHNHNVSSVVVVVVCCVVRVPPDDD